Protein AF-X1KRD0-F1 (afdb_monomer_lite)

Radius of gyration: 22.71 Å; chains: 1; bounding box: 57×33×62 Å

Structure (mmCIF, N/CA/C/O backbone):
data_AF-X1KRD0-F1
#
_entry.id   AF-X1KRD0-F1
#
loop_
_atom_site.group_PDB
_atom_site.id
_atom_site.type_symbol
_atom_site.label_atom_id
_atom_site.label_alt_id
_atom_site.label_comp_id
_atom_site.label_asym_id
_atom_site.label_entity_id
_atom_site.label_seq_id
_atom_site.pdbx_PDB_ins_code
_atom_site.Cartn_x
_atom_site.Cartn_y
_atom_site.Cartn_z
_atom_site.occupancy
_atom_site.B_iso_or_equiv
_atom_site.auth_seq_id
_atom_site.auth_comp_id
_atom_site.auth_asym_id
_atom_site.auth_atom_id
_atom_site.pdbx_PDB_model_num
ATOM 1 N N . MET A 1 1 ? -10.939 -9.768 33.522 1.00 44.00 1 MET A N 1
ATOM 2 C CA . MET A 1 1 ? -10.567 -10.366 32.217 1.00 44.00 1 MET A CA 1
ATOM 3 C C . MET A 1 1 ? -9.939 -9.322 31.281 1.00 44.00 1 MET A C 1
ATOM 5 O O . MET A 1 1 ? -10.395 -9.139 30.162 1.00 44.00 1 MET A O 1
ATOM 9 N N . ALA A 1 2 ? -8.852 -8.661 31.697 1.00 50.22 2 ALA A N 1
ATOM 10 C CA . ALA A 1 2 ? -8.265 -7.552 30.931 1.00 50.22 2 ALA A CA 1
ATOM 11 C C . ALA A 1 2 ? -7.597 -7.976 29.599 1.00 50.22 2 ALA A C 1
ATOM 13 O O . ALA A 1 2 ? -7.390 -7.156 28.720 1.00 50.22 2 ALA A O 1
ATOM 14 N N . GLY A 1 3 ? -7.275 -9.260 29.395 1.00 52.84 3 GLY A N 1
ATOM 15 C CA . GLY A 1 3 ? -6.450 -9.693 28.256 1.00 52.84 3 GLY A CA 1
ATOM 16 C C . GLY A 1 3 ? -7.148 -9.809 26.893 1.00 52.84 3 GLY A C 1
ATOM 17 O O . GLY A 1 3 ? -6.486 -9.656 25.871 1.00 52.84 3 GLY A O 1
ATOM 18 N N . LYS A 1 4 ? -8.461 -10.083 26.841 1.00 51.97 4 LYS A N 1
ATOM 19 C CA . LYS A 1 4 ? -9.151 -10.396 25.570 1.00 51.97 4 LYS A CA 1
ATOM 20 C C . LYS A 1 4 ? -9.641 -9.147 24.828 1.00 51.97 4 LYS A C 1
ATOM 22 O O . LYS A 1 4 ? -9.452 -9.059 23.621 1.00 51.97 4 LYS A O 1
ATOM 27 N N . GLY A 1 5 ? -10.180 -8.156 25.545 1.00 54.75 5 GLY A N 1
ATOM 28 C CA . GLY A 1 5 ? -10.601 -6.879 24.950 1.00 54.75 5 GLY A CA 1
ATOM 29 C C . GLY A 1 5 ? -9.428 -6.086 24.363 1.00 54.75 5 GLY A C 1
ATOM 30 O O . GLY A 1 5 ? -9.504 -5.609 23.234 1.00 54.75 5 GLY A O 1
ATOM 31 N N . HIS A 1 6 ? -8.291 -6.038 25.068 1.00 57.78 6 HIS A N 1
ATOM 32 C CA . HIS A 1 6 ? -7.079 -5.387 24.558 1.00 57.78 6 HIS A CA 1
ATOM 33 C C . HIS A 1 6 ? -6.477 -6.088 23.331 1.00 57.78 6 HIS A C 1
ATOM 35 O O . HIS A 1 6 ? -5.893 -5.413 22.487 1.00 57.78 6 HIS A O 1
ATOM 41 N N . ALA A 1 7 ? -6.606 -7.413 23.215 1.00 59.41 7 ALA A N 1
ATOM 42 C CA . ALA A 1 7 ? -6.143 -8.145 22.036 1.00 59.41 7 ALA A CA 1
ATOM 43 C C . ALA A 1 7 ? -6.996 -7.811 20.801 1.00 59.41 7 ALA A C 1
ATOM 45 O O . ALA A 1 7 ? -6.449 -7.448 19.764 1.00 59.41 7 ALA A O 1
ATOM 46 N N . LEU A 1 8 ? -8.325 -7.819 20.943 1.00 65.12 8 LEU A N 1
ATOM 47 C CA . LEU A 1 8 ? -9.251 -7.483 19.855 1.00 65.12 8 LEU A CA 1
ATOM 48 C C . LEU A 1 8 ? -9.091 -6.031 19.382 1.00 65.12 8 LEU A C 1
ATOM 50 O O . LEU A 1 8 ? -9.053 -5.772 18.183 1.00 65.12 8 LEU A O 1
ATOM 54 N N . ALA A 1 9 ? -8.922 -5.087 20.310 1.00 64.50 9 ALA A N 1
ATOM 55 C CA . ALA A 1 9 ? -8.710 -3.683 19.965 1.00 64.50 9 ALA A CA 1
ATOM 56 C C . ALA A 1 9 ? -7.368 -3.435 19.245 1.00 64.50 9 ALA A C 1
ATOM 58 O O . ALA A 1 9 ? -7.272 -2.555 18.391 1.00 64.50 9 ALA A O 1
ATOM 59 N N . ARG A 1 10 ? -6.324 -4.215 19.557 1.00 65.19 10 ARG A N 1
ATOM 60 C CA . ARG A 1 10 ? -5.032 -4.143 18.853 1.00 65.19 10 ARG A CA 1
ATOM 61 C C . ARG A 1 10 ? -5.112 -4.700 17.435 1.00 65.19 10 ARG A C 1
ATOM 63 O O . ARG A 1 10 ? -4.537 -4.098 16.532 1.00 65.19 10 ARG A O 1
ATOM 70 N N . ASP A 1 11 ? -5.818 -5.806 17.235 1.00 71.56 11 ASP A N 1
ATOM 71 C CA . ASP A 1 11 ? -5.999 -6.383 15.900 1.00 71.56 11 ASP A CA 1
ATOM 72 C C . ASP A 1 11 ? -6.825 -5.455 15.004 1.00 71.56 11 ASP A C 1
ATOM 74 O O . ASP A 1 11 ? -6.457 -5.202 13.854 1.00 71.56 11 ASP A O 1
ATOM 78 N N . GLU A 1 12 ? -7.885 -4.865 15.559 1.00 74.19 12 GLU A N 1
ATOM 79 C CA . GLU A 1 12 ? -8.711 -3.879 14.863 1.00 74.19 12 GLU A CA 1
ATOM 80 C C . GLU A 1 12 ? -7.902 -2.637 14.472 1.00 74.19 12 GLU A C 1
ATOM 82 O O . GLU A 1 12 ? -7.985 -2.147 13.346 1.00 74.19 12 GLU A O 1
ATOM 87 N N . LEU A 1 13 ? -7.032 -2.171 15.366 1.00 72.69 13 LEU A N 1
ATOM 88 C CA . LEU A 1 13 ? -6.123 -1.074 15.074 1.00 72.69 13 LEU A CA 1
ATOM 89 C C . LEU A 1 13 ? -5.170 -1.391 13.916 1.00 72.69 13 LEU A C 1
ATOM 91 O O . LEU A 1 13 ? -4.999 -0.584 12.999 1.00 72.69 13 LEU A O 1
ATOM 95 N N . ILE A 1 14 ? -4.515 -2.551 13.966 1.00 78.25 14 ILE A N 1
ATOM 96 C CA . ILE A 1 14 ? -3.577 -2.966 12.918 1.00 78.25 14 ILE A CA 1
ATOM 97 C C . ILE A 1 14 ? -4.305 -3.046 11.573 1.00 78.25 14 ILE A C 1
ATOM 99 O O . ILE A 1 14 ? -3.731 -2.653 10.554 1.00 78.25 14 ILE A O 1
ATOM 103 N N . ARG A 1 15 ? -5.569 -3.485 11.579 1.00 80.50 15 ARG A N 1
ATOM 104 C CA . ARG A 1 15 ? -6.440 -3.517 10.402 1.00 80.50 15 ARG A CA 1
ATOM 105 C C . ARG A 1 15 ? -6.732 -2.121 9.853 1.00 80.50 15 ARG A C 1
ATOM 107 O O . ARG A 1 15 ? -6.589 -1.917 8.656 1.00 80.50 15 ARG A O 1
ATOM 114 N N . VAL A 1 16 ? -7.088 -1.154 10.700 1.00 82.44 16 VAL A N 1
ATOM 115 C CA . VAL A 1 16 ? -7.382 0.229 10.267 1.00 82.44 16 VAL A CA 1
ATOM 116 C C . VAL A 1 16 ? -6.133 0.945 9.737 1.00 82.44 16 VAL A C 1
ATOM 118 O O . VAL A 1 16 ? -6.212 1.724 8.783 1.00 82.44 16 VAL A O 1
ATOM 121 N N . LEU A 1 17 ? -4.970 0.682 10.339 1.00 84.12 17 LEU A N 1
ATOM 122 C CA . LEU A 1 17 ? -3.706 1.316 9.957 1.00 84.12 17 LEU A CA 1
ATOM 123 C C . LEU A 1 17 ? -3.028 0.669 8.749 1.00 84.12 17 LEU A C 1
ATOM 125 O O . LEU A 1 17 ? -2.195 1.319 8.123 1.00 84.12 17 LEU A O 1
ATOM 129 N N . THR A 1 18 ? -3.338 -0.581 8.413 1.00 88.69 18 THR A N 1
ATOM 130 C CA . THR A 1 18 ? -2.711 -1.277 7.283 1.00 88.69 18 THR A CA 1
ATOM 131 C C . THR A 1 18 ? -3.669 -1.296 6.103 1.00 88.69 18 THR A C 1
ATOM 133 O O . THR A 1 18 ? -4.635 -2.048 6.105 1.00 88.69 18 THR A O 1
ATOM 136 N N . VAL A 1 19 ? -3.379 -0.508 5.069 1.00 92.25 19 VAL A N 1
ATOM 137 C CA . VAL A 1 19 ? -4.179 -0.514 3.834 1.00 92.25 19 VAL A CA 1
ATOM 138 C C . VAL A 1 19 ? -3.889 -1.765 3.015 1.00 92.25 19 VAL A C 1
ATOM 140 O O . VAL A 1 19 ? -4.793 -2.389 2.470 1.00 92.25 19 VAL A O 1
ATOM 143 N N . TYR A 1 20 ? -2.612 -2.133 2.925 1.00 95.12 20 TYR A N 1
ATOM 144 C CA . TYR A 1 20 ? -2.166 -3.240 2.092 1.00 95.12 20 TYR A CA 1
ATOM 145 C C . TYR A 1 20 ? -0.897 -3.868 2.660 1.00 95.12 20 TYR A C 1
ATOM 147 O O . TYR A 1 20 ? -0.047 -3.186 3.235 1.00 95.12 20 TYR A O 1
ATOM 155 N N . THR A 1 21 ? -0.769 -5.179 2.493 1.00 95.38 21 THR A N 1
ATOM 156 C CA . THR A 1 21 ? 0.462 -5.931 2.745 1.00 95.38 21 THR A CA 1
ATOM 157 C C . THR A 1 21 ? 0.746 -6.757 1.505 1.00 95.38 21 THR A C 1
ATOM 159 O O . THR A 1 21 ? -0.128 -7.498 1.062 1.00 95.38 21 THR A O 1
ATOM 162 N N . GLY A 1 22 ? 1.957 -6.650 0.971 1.00 96.25 22 GLY A N 1
ATOM 163 C CA . GLY A 1 22 ? 2.332 -7.349 -0.250 1.00 96.25 22 GLY A CA 1
ATOM 164 C C . GLY A 1 22 ? 3.831 -7.549 -0.377 1.00 96.25 22 GLY A C 1
ATOM 165 O O . GLY A 1 22 ? 4.600 -7.356 0.574 1.00 96.25 22 GLY A O 1
ATOM 166 N N . TYR A 1 23 ? 4.234 -7.968 -1.569 1.00 97.62 23 TYR A N 1
ATOM 167 C CA . TYR A 1 23 ? 5.626 -8.160 -1.938 1.00 97.62 23 TYR A CA 1
ATOM 168 C C . TYR A 1 23 ? 5.860 -7.646 -3.350 1.00 97.62 23 TYR A C 1
ATOM 170 O O . TYR A 1 23 ? 4.985 -7.730 -4.206 1.00 97.62 23 TYR A O 1
ATOM 178 N N . THR A 1 24 ? 7.046 -7.111 -3.608 1.00 98.19 24 THR A N 1
ATOM 179 C CA . THR A 1 24 ? 7.383 -6.645 -4.950 1.00 98.19 24 THR A CA 1
ATOM 180 C C . THR A 1 24 ? 7.498 -7.806 -5.923 1.00 98.19 24 THR A C 1
ATOM 182 O O . THR A 1 24 ? 8.126 -8.827 -5.633 1.00 98.19 24 THR A O 1
ATOM 185 N N . THR A 1 25 ? 6.933 -7.647 -7.114 1.00 98.38 25 THR A N 1
ATOM 186 C CA . THR A 1 25 ? 6.976 -8.670 -8.174 1.00 98.38 25 THR A CA 1
ATOM 187 C C . THR A 1 25 ? 7.971 -8.331 -9.278 1.00 98.38 25 THR A C 1
ATOM 189 O O . THR A 1 25 ? 8.238 -9.159 -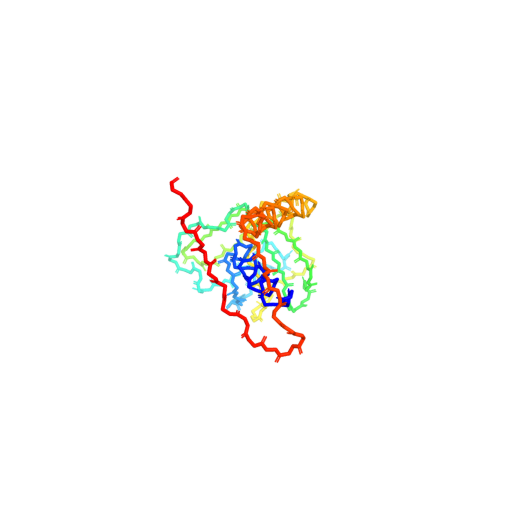10.145 1.00 98.38 25 THR A O 1
ATOM 192 N N . ALA A 1 26 ? 8.550 -7.133 -9.236 1.00 98.31 26 ALA A N 1
ATOM 193 C CA . ALA A 1 26 ? 9.630 -6.696 -10.106 1.00 98.31 26 ALA A CA 1
ATOM 194 C C . ALA A 1 26 ? 10.581 -5.763 -9.345 1.00 98.31 26 ALA A C 1
ATOM 196 O O . ALA A 1 26 ? 10.262 -5.270 -8.262 1.00 98.31 26 ALA A O 1
ATOM 197 N N . ASN A 1 27 ? 11.762 -5.534 -9.917 1.00 98.25 27 ASN A N 1
ATOM 198 C CA . ASN A 1 27 ? 12.704 -4.562 -9.376 1.00 98.25 27 ASN A CA 1
ATOM 199 C C . ASN A 1 27 ? 12.188 -3.140 -9.622 1.00 98.25 27 ASN A C 1
ATOM 201 O O . ASN A 1 27 ? 11.846 -2.799 -10.754 1.00 98.25 27 ASN A O 1
ATOM 205 N N . GLY A 1 28 ? 12.200 -2.319 -8.574 1.00 97.75 28 GLY A N 1
ATOM 206 C CA . GLY A 1 28 ? 12.068 -0.870 -8.680 1.00 97.75 28 GLY A CA 1
ATOM 207 C C . GLY A 1 28 ? 13.273 -0.214 -9.353 1.00 97.75 28 GLY A C 1
ATOM 208 O O . GLY A 1 28 ? 14.261 -0.870 -9.703 1.00 97.75 28 GLY A O 1
ATOM 209 N N . ALA A 1 29 ? 13.215 1.105 -9.497 1.00 98.12 29 ALA A N 1
ATOM 210 C CA . ALA A 1 29 ? 14.325 1.913 -9.972 1.00 98.12 29 ALA A CA 1
ATOM 211 C C . ALA A 1 29 ? 15.554 1.741 -9.063 1.00 98.12 29 ALA A C 1
ATOM 213 O O . ALA A 1 29 ? 15.440 1.599 -7.842 1.00 98.12 29 ALA A O 1
ATOM 214 N N . ALA A 1 30 ? 16.747 1.733 -9.665 1.00 97.50 30 ALA A N 1
ATOM 215 C CA . ALA A 1 30 ? 18.002 1.460 -8.958 1.00 97.50 30 ALA A CA 1
ATOM 216 C C . ALA A 1 30 ? 18.328 2.493 -7.862 1.00 97.50 30 ALA A C 1
ATOM 218 O O . ALA A 1 30 ? 19.073 2.194 -6.933 1.00 97.50 30 ALA A O 1
ATOM 219 N N . ASP A 1 31 ? 17.754 3.690 -7.963 1.00 97.38 31 ASP A N 1
ATOM 220 C CA . ASP A 1 31 ? 17.877 4.779 -6.995 1.00 97.38 31 ASP A CA 1
ATOM 221 C C . ASP A 1 31 ? 16.884 4.679 -5.821 1.00 97.38 31 ASP A C 1
ATOM 223 O O . ASP A 1 31 ? 16.901 5.537 -4.944 1.00 97.38 31 ASP A O 1
ATOM 227 N N . GLY A 1 32 ? 16.021 3.656 -5.790 1.00 97.69 32 GLY A N 1
ATOM 228 C CA . GLY A 1 32 ? 15.023 3.467 -4.733 1.00 97.69 32 GLY A CA 1
ATOM 229 C C . GLY A 1 32 ? 13.800 4.382 -4.849 1.00 97.69 32 GLY A C 1
ATOM 230 O O . GLY A 1 32 ? 13.030 4.484 -3.893 1.00 97.69 32 GLY A O 1
ATOM 231 N N . SER A 1 33 ? 13.615 5.058 -5.988 1.00 98.31 33 SER A N 1
ATOM 232 C CA . SER A 1 33 ? 12.484 5.967 -6.224 1.00 98.31 33 SER A CA 1
ATOM 233 C C . SER A 1 33 ? 11.188 5.261 -6.622 1.00 98.31 33 SER A C 1
ATOM 235 O O . SER A 1 33 ? 10.141 5.907 -6.673 1.00 98.31 33 SER A O 1
ATOM 237 N N . THR A 1 34 ? 11.217 3.951 -6.892 1.00 98.31 34 THR A N 1
ATOM 238 C CA . THR A 1 34 ? 10.012 3.206 -7.276 1.00 98.31 34 THR A CA 1
ATOM 239 C C . THR A 1 34 ? 9.925 1.822 -6.637 1.00 98.31 34 THR A C 1
ATOM 241 O O . THR A 1 34 ? 10.928 1.217 -6.247 1.00 98.31 34 THR A O 1
ATOM 244 N N . LEU A 1 35 ? 8.693 1.329 -6.522 1.00 97.81 35 LEU A N 1
ATOM 245 C CA . LEU A 1 35 ? 8.329 -0.003 -6.047 1.00 97.81 35 LEU A CA 1
ATOM 246 C C . LEU A 1 35 ? 7.288 -0.589 -7.005 1.00 97.81 35 LEU A C 1
ATOM 248 O O . LEU A 1 35 ? 6.343 0.107 -7.363 1.00 97.81 35 LEU A O 1
ATOM 252 N N . LEU A 1 36 ? 7.449 -1.851 -7.416 1.00 98.38 36 LEU A N 1
ATOM 253 C CA . LEU A 1 36 ? 6.523 -2.514 -8.341 1.00 98.38 36 LEU A CA 1
ATOM 254 C C . LEU A 1 36 ? 5.899 -3.763 -7.711 1.00 98.38 36 LEU A C 1
ATOM 256 O O . LEU A 1 36 ? 6.613 -4.692 -7.323 1.00 98.38 36 LEU A O 1
ATOM 260 N N . ASP A 1 37 ? 4.569 -3.809 -7.685 1.00 98.25 37 ASP A N 1
ATOM 261 C CA . ASP A 1 37 ? 3.780 -4.974 -7.277 1.00 98.25 37 ASP A CA 1
ATOM 262 C C . ASP A 1 37 ? 2.609 -5.191 -8.249 1.00 98.25 37 ASP A C 1
ATOM 264 O O . ASP A 1 37 ? 1.664 -4.406 -8.315 1.00 98.25 37 ASP A O 1
ATOM 268 N N . SER A 1 38 ? 2.658 -6.291 -9.001 1.00 97.50 38 SER A N 1
ATOM 269 C CA . SER A 1 38 ? 1.612 -6.673 -9.957 1.00 97.50 38 SER A CA 1
ATOM 270 C C . SER A 1 38 ? 0.258 -6.974 -9.305 1.00 97.50 38 SER A C 1
ATOM 272 O O . SER A 1 38 ? -0.765 -6.874 -9.980 1.00 97.50 38 SER A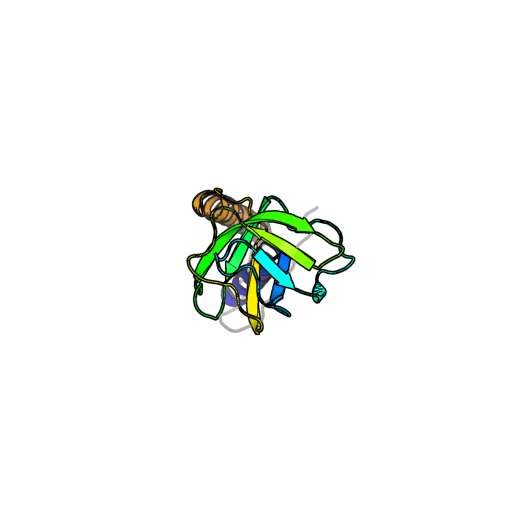 O 1
ATOM 274 N N . GLY A 1 39 ? 0.221 -7.280 -8.003 1.00 96.69 39 GLY A N 1
ATOM 275 C CA . GLY A 1 39 ? -1.017 -7.424 -7.232 1.00 96.69 39 GLY A CA 1
ATOM 276 C C . GLY A 1 39 ? -1.805 -6.118 -7.097 1.00 96.69 39 GLY A C 1
ATOM 277 O O . GLY A 1 39 ? -2.987 -6.147 -6.760 1.00 96.69 39 GLY A O 1
ATOM 278 N N . LEU A 1 40 ? -1.177 -4.980 -7.404 1.00 96.81 40 LEU A N 1
ATOM 279 C CA . LEU A 1 40 ? -1.808 -3.663 -7.433 1.00 96.81 40 LEU A CA 1
ATOM 280 C C . LEU A 1 40 ? -2.335 -3.285 -8.827 1.00 96.81 40 LEU A C 1
ATOM 282 O O . LEU A 1 40 ? -2.917 -2.218 -8.992 1.00 96.81 40 LEU A O 1
ATOM 286 N N . ILE A 1 41 ? -2.164 -4.118 -9.855 1.00 97.56 41 ILE A N 1
ATOM 287 C CA . ILE A 1 41 ? -2.685 -3.797 -11.190 1.00 97.56 41 ILE A CA 1
ATOM 288 C C . ILE A 1 41 ? -4.220 -3.843 -11.180 1.00 97.56 41 ILE A C 1
ATOM 290 O O . ILE A 1 41 ? -4.830 -4.808 -10.721 1.00 97.56 41 ILE A O 1
ATOM 294 N N . GLY A 1 42 ? -4.851 -2.800 -11.720 1.00 96.62 42 GLY A N 1
ATOM 295 C CA . GLY A 1 42 ? -6.307 -2.697 -11.854 1.00 96.62 42 GLY A CA 1
ATOM 296 C C . GLY A 1 42 ? -7.051 -2.292 -10.578 1.00 96.62 42 GLY A C 1
ATOM 297 O O . GLY A 1 42 ? -8.282 -2.286 -10.582 1.00 96.62 42 GLY A O 1
ATOM 298 N N . VAL A 1 43 ? -6.343 -1.942 -9.499 1.00 95.44 43 VAL A N 1
ATOM 299 C CA . VAL A 1 43 ? -6.964 -1.445 -8.260 1.00 95.44 43 VAL A CA 1
ATOM 300 C C . VAL A 1 43 ? -7.138 0.079 -8.289 1.00 95.44 43 VAL A C 1
ATOM 302 O O . VAL A 1 43 ? -6.432 0.788 -9.005 1.00 95.44 43 VAL A O 1
ATOM 305 N N . ASN A 1 44 ? -8.082 0.598 -7.497 1.00 95.50 44 ASN A N 1
ATOM 306 C CA . ASN A 1 44 ? -8.256 2.044 -7.312 1.00 95.50 44 ASN A CA 1
ATOM 307 C C . ASN A 1 44 ? -7.058 2.661 -6.574 1.00 95.50 44 ASN A C 1
ATOM 309 O O . ASN A 1 44 ? -6.385 1.980 -5.804 1.00 95.50 44 ASN A O 1
ATOM 313 N N . ASP A 1 45 ? -6.836 3.967 -6.734 1.00 94.94 45 ASP A N 1
ATOM 314 C CA . ASP A 1 45 ? -5.778 4.656 -5.995 1.00 94.94 45 ASP A CA 1
ATOM 315 C C . ASP A 1 45 ? -6.156 4.880 -4.522 1.00 94.94 45 ASP A C 1
ATOM 317 O O . ASP A 1 45 ? -6.889 5.804 -4.166 1.00 94.94 45 ASP A O 1
ATOM 321 N N . PHE A 1 46 ? -5.632 4.010 -3.662 1.00 93.44 46 PHE A N 1
ATOM 322 C CA . PHE A 1 46 ? -5.651 4.136 -2.202 1.00 93.44 46 PHE A CA 1
ATOM 323 C C . PHE A 1 46 ? -4.250 4.392 -1.617 1.00 93.44 46 PHE A C 1
ATOM 325 O O . PHE A 1 46 ? -4.070 4.349 -0.397 1.00 93.44 46 PHE A O 1
ATOM 332 N N . ILE A 1 47 ? -3.254 4.623 -2.476 1.00 95.19 47 ILE A N 1
ATOM 333 C CA . ILE A 1 47 ? -1.820 4.543 -2.163 1.00 95.19 47 ILE A CA 1
ATOM 334 C C . ILE A 1 47 ? -1.196 5.934 -2.160 1.00 95.19 47 ILE A C 1
ATOM 336 O O . ILE A 1 47 ? -0.365 6.228 -1.303 1.00 95.19 47 ILE A O 1
ATOM 340 N N . THR A 1 48 ? -1.606 6.809 -3.074 1.00 95.12 48 THR A N 1
ATOM 341 C CA . THR A 1 48 ? -1.072 8.169 -3.145 1.00 95.12 48 THR A CA 1
ATOM 342 C C . THR A 1 48 ? -1.256 8.904 -1.810 1.00 95.12 48 THR A C 1
ATOM 344 O O . THR A 1 48 ? -2.295 8.806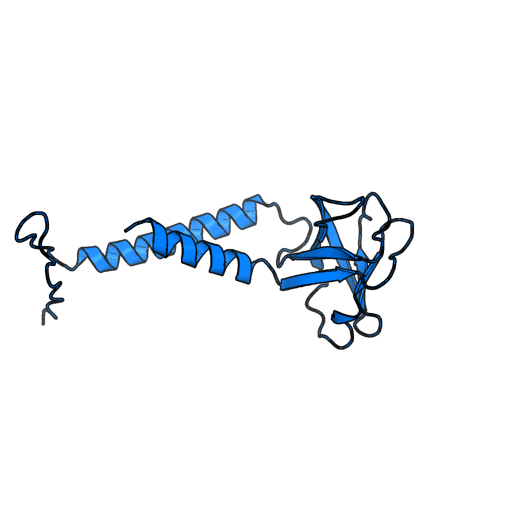 -1.140 1.00 95.12 48 THR A O 1
ATOM 347 N N . ASN A 1 49 ? -0.215 9.634 -1.401 1.00 92.31 49 ASN A N 1
ATOM 348 C CA . ASN A 1 49 ? -0.089 10.288 -0.099 1.00 92.31 49 ASN A CA 1
ATOM 349 C C . ASN A 1 49 ? -0.198 9.310 1.081 1.00 92.31 49 ASN A C 1
ATOM 351 O O . ASN A 1 49 ? -0.744 9.669 2.123 1.00 92.31 49 ASN A O 1
ATOM 355 N N . LYS A 1 50 ? 0.243 8.058 0.937 1.00 92.75 50 LYS A N 1
ATOM 356 C CA . LYS A 1 50 ? 0.378 7.105 2.051 1.00 92.75 50 LYS A CA 1
ATOM 357 C C . LYS A 1 50 ? 1.837 6.800 2.333 1.00 92.75 50 LYS A C 1
ATOM 359 O O . LYS A 1 50 ? 2.726 7.070 1.530 1.00 92.75 50 LYS A O 1
ATOM 364 N N . THR A 1 51 ? 2.073 6.229 3.507 1.00 93.12 51 THR A N 1
ATOM 365 C CA . THR A 1 51 ? 3.408 5.815 3.932 1.00 93.12 51 THR A CA 1
ATOM 366 C C . THR A 1 51 ? 3.649 4.359 3.549 1.00 93.12 51 THR A C 1
ATOM 368 O O . THR A 1 51 ? 2.861 3.481 3.896 1.00 93.12 51 THR A O 1
ATOM 371 N N . ILE A 1 52 ? 4.759 4.089 2.873 1.00 94.81 52 ILE A N 1
ATOM 372 C CA . ILE A 1 52 ? 5.234 2.744 2.550 1.00 94.81 52 ILE A CA 1
ATOM 373 C C . ILE A 1 52 ? 6.265 2.334 3.593 1.00 94.81 52 ILE A C 1
ATOM 375 O O . ILE A 1 52 ? 7.227 3.065 3.802 1.00 94.81 52 ILE A O 1
ATOM 379 N N . LEU A 1 53 ? 6.084 1.174 4.224 1.00 94.56 53 LEU A N 1
ATOM 380 C CA . LEU A 1 53 ? 7.050 0.555 5.135 1.00 94.56 53 LEU A CA 1
ATOM 381 C C . LEU A 1 53 ? 7.662 -0.683 4.487 1.00 94.56 53 LEU A C 1
ATOM 383 O O . LEU A 1 53 ? 6.943 -1.614 4.119 1.00 94.56 53 LEU A O 1
ATOM 387 N N . ILE A 1 54 ? 8.989 -0.730 4.426 1.00 96.75 54 ILE A N 1
ATOM 388 C CA . ILE A 1 54 ? 9.730 -1.880 3.907 1.00 96.75 54 ILE A CA 1
ATOM 389 C C . ILE A 1 54 ? 10.035 -2.870 5.038 1.00 96.75 54 ILE A C 1
ATOM 391 O O . ILE A 1 54 ? 10.646 -2.531 6.054 1.00 96.75 54 ILE A O 1
ATOM 395 N N . MET A 1 55 ? 9.619 -4.122 4.856 1.00 95.25 55 MET A N 1
ATOM 396 C CA . MET A 1 55 ? 9.674 -5.183 5.869 1.00 95.25 55 MET A CA 1
ATOM 397 C C . MET A 1 55 ? 10.829 -6.173 5.651 1.00 95.25 55 MET A C 1
ATOM 399 O O . MET A 1 55 ? 11.199 -6.890 6.581 1.00 95.25 55 MET A O 1
ATOM 403 N N . SER A 1 56 ? 11.431 -6.213 4.459 1.00 96.25 56 SER A N 1
ATOM 404 C CA . SER A 1 56 ? 12.593 -7.060 4.149 1.00 96.25 56 SER A CA 1
ATOM 405 C C . SER A 1 56 ? 13.543 -6.395 3.141 1.00 96.25 56 SER A C 1
ATOM 407 O O . SER A 1 56 ? 13.281 -5.299 2.664 1.00 96.25 56 SER A O 1
ATOM 409 N N . GLY A 1 57 ? 14.682 -7.029 2.843 1.00 95.81 57 GLY A N 1
ATOM 410 C CA . GLY A 1 57 ? 15.657 -6.497 1.884 1.00 95.81 57 GLY A CA 1
ATOM 411 C C . GLY A 1 57 ? 16.578 -5.411 2.454 1.00 95.81 57 GLY A C 1
ATOM 412 O O . GLY A 1 57 ? 16.767 -5.314 3.670 1.00 95.81 57 GLY A O 1
ATOM 413 N N . ALA A 1 58 ? 17.196 -4.638 1.556 1.00 95.69 58 ALA A N 1
ATOM 414 C CA . ALA A 1 58 ? 18.230 -3.653 1.887 1.00 95.69 58 ALA A CA 1
ATOM 415 C C . ALA A 1 58 ? 17.671 -2.393 2.570 1.00 95.69 58 ALA A C 1
ATOM 417 O O . ALA A 1 58 ? 18.255 -1.925 3.541 1.00 95.69 58 ALA A O 1
ATOM 418 N N . ALA A 1 59 ? 16.502 -1.917 2.135 1.00 95.25 59 ALA A N 1
ATOM 419 C CA . ALA A 1 59 ? 15.816 -0.754 2.707 1.00 95.25 59 ALA A CA 1
ATOM 420 C C . ALA A 1 59 ? 14.922 -1.109 3.919 1.00 95.25 59 ALA A C 1
ATOM 422 O O . ALA A 1 59 ? 13.963 -0.408 4.233 1.00 95.25 59 ALA A O 1
ATOM 423 N N . ARG A 1 60 ? 15.167 -2.246 4.589 1.00 92.56 60 ARG A N 1
ATOM 424 C CA . ARG A 1 60 ? 14.314 -2.731 5.688 1.00 92.56 60 ARG A CA 1
ATOM 425 C C . ARG A 1 60 ? 14.216 -1.703 6.819 1.00 92.56 60 ARG A C 1
ATOM 427 O O . ARG A 1 60 ? 15.225 -1.151 7.243 1.00 92.56 60 ARG A O 1
ATOM 434 N N . HIS A 1 61 ? 13.009 -1.556 7.367 1.00 90.19 61 HIS A N 1
ATOM 435 C CA . HIS A 1 61 ? 12.628 -0.594 8.409 1.00 90.19 61 HIS A CA 1
ATOM 436 C C . HIS A 1 61 ? 12.549 0.864 7.953 1.00 90.19 61 HIS A C 1
ATOM 438 O O . HIS A 1 61 ? 12.219 1.724 8.768 1.00 90.19 61 HIS A O 1
ATOM 444 N N . GLU A 1 62 ? 12.792 1.160 6.678 1.00 92.75 62 GLU A N 1
ATOM 445 C CA . GLU A 1 62 ? 12.534 2.497 6.166 1.00 92.75 62 GLU A CA 1
ATOM 446 C C . GLU A 1 62 ? 11.058 2.723 5.876 1.00 92.75 62 GLU A C 1
ATOM 448 O O . GLU A 1 62 ? 10.333 1.827 5.428 1.00 92.75 62 GLU A O 1
ATOM 453 N N . THR A 1 63 ? 10.652 3.972 6.088 1.00 92.69 63 THR A N 1
ATOM 454 C CA . THR A 1 63 ? 9.356 4.491 5.683 1.00 92.69 63 THR A CA 1
ATOM 455 C C . THR A 1 63 ? 9.528 5.673 4.746 1.00 92.69 63 THR A C 1
ATOM 457 O O . THR A 1 63 ? 10.348 6.556 5.006 1.00 92.69 63 THR A O 1
ATOM 460 N N . LYS A 1 64 ? 8.766 5.697 3.651 1.00 93.94 64 LYS A N 1
ATOM 461 C CA . LYS A 1 64 ? 8.760 6.806 2.683 1.00 93.94 64 LYS A CA 1
ATOM 462 C C . LYS A 1 64 ? 7.353 7.072 2.170 1.00 93.94 64 LYS A C 1
ATOM 464 O O . LYS A 1 64 ? 6.462 6.238 2.316 1.00 93.94 64 LYS A O 1
ATOM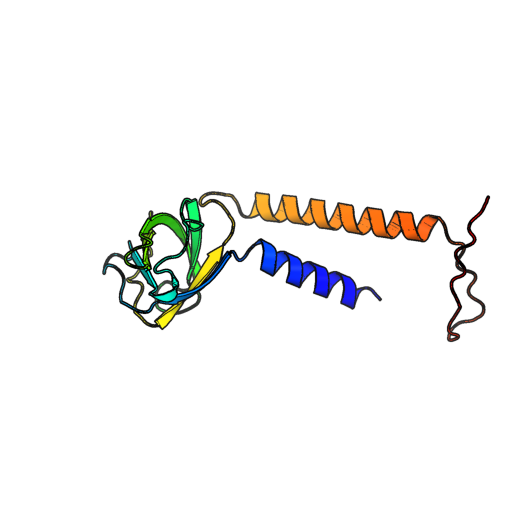 469 N N . GLU A 1 65 ? 7.160 8.246 1.590 1.00 94.44 65 GLU A N 1
ATOM 470 C CA . GLU A 1 65 ? 5.901 8.639 0.966 1.00 94.44 65 GLU A CA 1
ATOM 471 C C . GLU A 1 65 ? 5.728 7.990 -0.402 1.00 94.44 65 GLU A C 1
ATOM 473 O O . GLU A 1 65 ? 6.652 8.013 -1.213 1.00 94.44 65 GLU A O 1
ATOM 478 N N . ALA A 1 66 ? 4.528 7.487 -0.676 1.00 95.88 66 ALA A N 1
ATOM 479 C CA . ALA A 1 66 ? 4.064 7.218 -2.028 1.00 95.88 66 ALA A CA 1
ATOM 480 C C . ALA A 1 66 ? 3.473 8.499 -2.632 1.00 95.88 66 ALA A C 1
ATOM 482 O O . ALA A 1 66 ? 2.422 8.968 -2.191 1.00 95.88 66 ALA A O 1
ATOM 483 N N . THR A 1 67 ? 4.135 9.060 -3.641 1.00 96.00 67 THR A N 1
ATOM 484 C CA . THR A 1 67 ? 3.722 10.320 -4.280 1.00 96.00 67 THR A CA 1
ATOM 485 C C . THR A 1 67 ? 2.841 10.112 -5.503 1.00 96.00 67 THR A C 1
ATOM 487 O O . THR A 1 67 ? 2.007 10.962 -5.803 1.00 96.00 67 THR A O 1
ATOM 490 N N . VAL A 1 68 ? 3.017 8.998 -6.214 1.00 97.00 68 VAL A N 1
ATOM 491 C CA . VAL A 1 68 ? 2.217 8.642 -7.392 1.00 97.00 68 VAL A CA 1
ATOM 492 C C . VAL A 1 68 ? 1.991 7.139 -7.397 1.00 97.00 68 VAL A C 1
ATOM 494 O O . VAL A 1 68 ? 2.914 6.370 -7.129 1.00 97.00 68 VAL A O 1
ATOM 497 N N . PHE A 1 69 ? 0.781 6.722 -7.751 1.00 97.94 69 PHE A N 1
ATOM 498 C CA . PHE A 1 69 ? 0.458 5.332 -8.031 1.00 97.94 69 PHE A CA 1
ATOM 499 C C . PHE A 1 69 ? -0.039 5.163 -9.469 1.00 97.94 69 PHE A C 1
ATOM 501 O O . PHE A 1 69 ? -0.937 5.874 -9.920 1.00 97.94 69 PHE A O 1
ATOM 508 N N . ASN A 1 70 ? 0.543 4.204 -10.189 1.00 97.69 70 ASN A N 1
ATOM 509 C CA . ASN A 1 70 ? 0.119 3.815 -11.525 1.00 97.69 70 ASN A CA 1
ATOM 510 C C . ASN A 1 70 ? -0.634 2.470 -11.477 1.00 97.69 70 ASN A C 1
ATOM 512 O O . ASN A 1 70 ? 0.004 1.414 -11.435 1.00 97.69 70 ASN A O 1
ATOM 516 N N . PRO A 1 71 ? -1.978 2.470 -11.558 1.00 96.88 71 PRO A N 1
ATOM 517 C CA . PRO A 1 71 ? -2.771 1.243 -11.488 1.00 96.88 71 PRO A CA 1
ATOM 518 C C . PRO A 1 71 ? -2.644 0.353 -12.733 1.00 96.88 71 PRO A C 1
ATOM 520 O O . PRO A 1 71 ? -3.096 -0.788 -12.710 1.00 96.88 71 PRO A O 1
ATOM 523 N N . ILE A 1 72 ? -2.049 0.839 -13.829 1.00 97.44 72 ILE A N 1
ATOM 524 C CA . ILE A 1 72 ? -1.838 0.042 -15.048 1.00 97.44 72 ILE A CA 1
ATOM 525 C C . ILE A 1 72 ? -0.615 -0.865 -14.884 1.00 97.44 72 ILE A C 1
ATOM 527 O O . ILE A 1 72 ? -0.627 -2.006 -15.341 1.00 97.44 72 ILE A O 1
ATOM 531 N N . THR A 1 73 ? 0.438 -0.365 -14.237 1.00 96.88 73 THR A N 1
ATOM 532 C CA . THR A 1 73 ? 1.710 -1.086 -14.076 1.00 96.88 73 THR A CA 1
ATOM 533 C C . THR A 1 73 ? 1.917 -1.652 -12.673 1.00 96.88 73 THR A C 1
ATOM 535 O O . THR A 1 73 ? 2.794 -2.494 -12.493 1.00 96.88 73 THR A O 1
ATOM 538 N N . GLY A 1 74 ? 1.131 -1.216 -11.681 1.00 97.00 74 GLY A N 1
ATOM 539 C CA . GLY A 1 74 ? 1.357 -1.551 -10.272 1.00 97.00 74 GLY A CA 1
ATOM 540 C C . GLY A 1 74 ? 2.582 -0.841 -9.684 1.00 97.00 74 GLY A C 1
ATOM 541 O O . GLY A 1 74 ? 3.145 -1.291 -8.686 1.00 97.00 74 GLY A O 1
ATOM 542 N N . GLU A 1 75 ? 3.032 0.238 -10.329 1.00 98.25 75 GLU A N 1
ATOM 543 C CA . GLU A 1 75 ? 4.190 1.021 -9.909 1.00 98.25 75 GLU A CA 1
ATOM 544 C C . GLU A 1 75 ? 3.785 2.119 -8.926 1.00 98.25 75 GLU A C 1
ATOM 546 O O . GLU A 1 75 ? 2.830 2.866 -9.149 1.00 98.25 75 GLU A O 1
ATOM 551 N N . ILE A 1 76 ? 4.555 2.238 -7.851 1.00 98.25 76 ILE A N 1
ATOM 552 C CA . ILE A 1 76 ? 4.457 3.303 -6.860 1.00 98.25 76 ILE A CA 1
ATOM 553 C C . ILE A 1 76 ? 5.727 4.144 -6.956 1.00 98.25 76 ILE A C 1
ATOM 555 O O . ILE A 1 76 ? 6.830 3.622 -6.784 1.00 98.25 76 ILE A O 1
ATOM 559 N N . THR A 1 77 ? 5.578 5.442 -7.200 1.00 98.25 77 THR A N 1
ATOM 560 C CA . THR A 1 77 ? 6.664 6.425 -7.120 1.00 98.25 77 THR A CA 1
ATOM 561 C C . THR A 1 77 ? 6.808 6.927 -5.690 1.00 98.25 77 THR A C 1
ATOM 563 O O . THR A 1 77 ? 5.817 7.186 -5.004 1.00 98.25 77 THR A O 1
ATOM 566 N N . ILE A 1 78 ? 8.051 7.070 -5.245 1.00 97.06 78 ILE A N 1
ATOM 567 C CA . ILE A 1 78 ? 8.428 7.364 -3.867 1.00 97.06 78 ILE A CA 1
ATOM 568 C C . ILE A 1 78 ? 9.308 8.615 -3.820 1.00 97.06 78 ILE A C 1
ATOM 570 O O . ILE A 1 78 ? 10.270 8.737 -4.581 1.00 97.06 78 ILE A O 1
ATOM 574 N N . SER A 1 79 ? 9.009 9.540 -2.904 1.00 94.56 79 SER A N 1
ATOM 575 C CA . SER A 1 79 ? 9.854 10.714 -2.651 1.00 94.56 79 SER A CA 1
ATOM 576 C C . SER A 1 79 ? 9.789 11.153 -1.183 1.00 94.56 79 SER A C 1
ATOM 578 O O . SER A 1 79 ? 8.694 11.363 -0.676 1.00 94.56 79 SER A O 1
ATOM 580 N N . PRO A 1 80 ? 10.921 11.335 -0.480 1.00 94.75 80 PRO A N 1
ATOM 581 C CA . PRO A 1 80 ? 12.279 11.044 -0.933 1.00 94.75 80 PRO A CA 1
ATOM 582 C C . PRO A 1 80 ? 12.481 9.543 -1.178 1.00 94.75 80 PRO A C 1
ATOM 584 O O . PRO A 1 80 ? 11.779 8.724 -0.591 1.00 94.75 80 PRO A O 1
ATOM 587 N N . ALA A 1 81 ? 13.447 9.183 -2.025 1.00 96.62 81 ALA A N 1
ATOM 588 C CA . ALA A 1 81 ? 13.753 7.786 -2.324 1.00 96.62 81 ALA A CA 1
ATOM 589 C C . ALA A 1 81 ? 14.212 6.996 -1.077 1.00 96.62 81 ALA A C 1
ATOM 591 O O . ALA A 1 81 ? 14.666 7.561 -0.066 1.00 96.62 81 ALA A O 1
ATOM 592 N N . PHE A 1 82 ? 14.091 5.670 -1.158 1.00 96.75 82 PHE A N 1
ATOM 593 C CA . PHE A 1 82 ? 14.740 4.748 -0.224 1.00 96.75 82 PHE A CA 1
ATOM 594 C C . PHE A 1 82 ? 16.264 4.777 -0.389 1.00 96.75 82 PHE A C 1
ATOM 596 O O . PHE A 1 82 ? 16.779 5.212 -1.416 1.00 96.75 82 PHE A O 1
ATOM 603 N N . ASN A 1 83 ? 17.010 4.305 0.614 1.00 96.62 83 ASN A N 1
ATOM 604 C CA . ASN A 1 83 ? 18.478 4.287 0.537 1.00 96.62 83 ASN A CA 1
ATOM 605 C C . ASN A 1 83 ? 19.052 3.231 -0.433 1.00 96.62 83 ASN A C 1
ATOM 607 O O . ASN A 1 83 ? 20.265 3.187 -0.644 1.00 96.62 83 ASN A O 1
ATOM 611 N N . ALA A 1 84 ? 18.197 2.366 -0.978 1.00 97.38 84 ALA A N 1
ATOM 612 C CA . ALA A 1 84 ? 18.553 1.251 -1.834 1.00 97.38 84 ALA A CA 1
ATOM 613 C C . ALA A 1 84 ? 17.402 0.926 -2.793 1.00 97.38 84 ALA A C 1
ATOM 615 O O . ALA A 1 84 ? 16.234 1.203 -2.511 1.00 97.38 84 ALA A O 1
ATOM 616 N N . GLN A 1 85 ? 17.737 0.269 -3.905 1.00 98.25 85 GLN A N 1
ATOM 617 C CA . GLN A 1 85 ? 16.752 -0.301 -4.817 1.00 98.25 85 GLN A CA 1
ATOM 618 C C . GLN A 1 85 ? 15.817 -1.269 -4.082 1.00 98.25 85 GLN A C 1
ATOM 620 O O . GLN A 1 85 ? 16.265 -2.173 -3.368 1.00 98.25 85 GLN A O 1
ATOM 625 N N . ILE A 1 86 ? 14.516 -1.143 -4.337 1.00 98.44 86 ILE A N 1
ATOM 626 C CA . ILE A 1 86 ? 13.534 -2.125 -3.883 1.00 98.44 86 ILE A CA 1
ATOM 627 C C . ILE A 1 86 ? 13.508 -3.284 -4.884 1.00 98.44 86 ILE A C 1
ATOM 629 O O . ILE A 1 86 ? 12.844 -3.234 -5.919 1.00 98.44 86 ILE A O 1
ATOM 633 N N . ALA A 1 87 ? 14.293 -4.320 -4.596 1.00 98.06 87 ALA A N 1
ATOM 634 C CA . ALA A 1 87 ? 14.377 -5.524 -5.418 1.00 98.06 87 ALA A CA 1
ATOM 635 C C . ALA A 1 87 ? 13.082 -6.350 -5.364 1.00 98.06 87 ALA A C 1
ATOM 637 O O . ALA A 1 87 ? 12.309 -6.243 -4.411 1.00 98.06 87 ALA A O 1
ATOM 638 N N . VAL A 1 88 ? 12.878 -7.215 -6.358 1.00 98.19 88 VAL A N 1
ATOM 639 C CA . VAL A 1 88 ? 11.814 -8.229 -6.380 1.00 98.19 88 VAL A CA 1
ATOM 640 C C . VAL A 1 88 ? 11.845 -9.117 -5.126 1.00 98.19 88 VAL A C 1
ATOM 642 O O . VAL A 1 88 ? 12.911 -9.452 -4.611 1.00 98.19 88 VAL A O 1
ATOM 645 N N . GLY A 1 89 ? 10.671 -9.498 -4.621 1.00 97.69 89 GLY A N 1
ATOM 646 C CA . GLY A 1 89 ? 10.509 -10.300 -3.404 1.00 97.69 89 GLY A CA 1
ATOM 647 C C . GLY A 1 89 ? 10.636 -9.509 -2.097 1.00 97.69 89 GLY A C 1
ATOM 648 O O . GLY A 1 89 ? 10.606 -10.098 -1.015 1.00 97.69 89 GLY A O 1
ATOM 649 N N . THR A 1 90 ? 10.761 -8.183 -2.164 1.00 98.44 90 THR A N 1
ATOM 650 C CA . THR A 1 90 ? 10.767 -7.317 -0.982 1.00 98.44 90 THR A CA 1
ATOM 651 C C . THR A 1 90 ? 9.368 -7.239 -0.386 1.00 98.44 90 THR A C 1
ATOM 653 O O . THR A 1 90 ? 8.425 -6.834 -1.059 1.00 98.44 90 THR A O 1
ATOM 656 N N . LEU A 1 91 ? 9.235 -7.594 0.892 1.00 98.00 91 LEU A N 1
ATOM 657 C CA . LEU A 1 91 ? 7.998 -7.463 1.653 1.00 98.00 91 LEU A CA 1
ATOM 658 C C . LEU A 1 91 ? 7.781 -5.998 2.026 1.00 98.00 91 LEU A C 1
ATOM 660 O O . LEU A 1 91 ? 8.707 -5.338 2.507 1.00 98.00 91 LEU A O 1
ATOM 664 N N . PHE A 1 92 ? 6.553 -5.511 1.884 1.00 97.06 92 PHE A N 1
ATOM 665 C CA . PHE A 1 92 ? 6.200 -4.143 2.247 1.00 97.06 92 PHE A CA 1
ATOM 666 C C . PHE A 1 92 ? 4.768 -4.031 2.776 1.00 97.06 92 PHE A C 1
ATOM 668 O O . PHE A 1 92 ? 3.935 -4.929 2.616 1.00 97.06 92 PHE A O 1
ATOM 675 N N . LYS A 1 93 ? 4.490 -2.903 3.428 1.00 95.62 93 LYS A N 1
ATOM 676 C CA . LYS A 1 93 ? 3.154 -2.500 3.869 1.00 95.62 93 LYS A CA 1
ATOM 677 C C . LYS A 1 93 ? 2.846 -1.086 3.411 1.00 95.62 93 LYS A C 1
ATOM 679 O O . LYS A 1 93 ? 3.716 -0.220 3.451 1.00 95.62 93 LYS A O 1
ATOM 684 N N . ILE A 1 94 ? 1.590 -0.854 3.053 1.00 94.81 94 ILE A N 1
ATOM 685 C CA . ILE A 1 94 ? 1.032 0.479 2.837 1.00 94.81 94 ILE A CA 1
ATOM 686 C C . ILE A 1 94 ? 0.260 0.840 4.092 1.00 94.81 94 ILE A C 1
ATOM 688 O O . ILE A 1 94 ? -0.687 0.154 4.483 1.00 94.81 94 ILE A O 1
ATOM 692 N N . ILE A 1 95 ? 0.701 1.902 4.743 1.00 91.81 95 ILE A N 1
ATOM 693 C CA . ILE A 1 95 ? 0.162 2.366 6.008 1.00 91.81 95 ILE A CA 1
ATOM 694 C C . ILE A 1 95 ? -0.827 3.494 5.720 1.00 91.81 95 ILE A C 1
ATOM 696 O O . ILE A 1 95 ? -0.516 4.414 4.964 1.00 91.81 95 ILE A O 1
ATOM 700 N N . ASN A 1 96 ? -1.999 3.451 6.354 1.00 89.06 96 ASN A N 1
ATOM 701 C CA . ASN A 1 96 ? -3.095 4.404 6.183 1.00 89.06 96 ASN A CA 1
ATOM 702 C C . ASN A 1 96 ? -2.827 5.756 6.872 1.00 89.06 96 ASN A C 1
ATOM 704 O O . ASN A 1 96 ? -3.659 6.287 7.602 1.00 89.06 96 ASN A O 1
ATOM 708 N N . ILE A 1 97 ? -1.619 6.280 6.694 1.00 83.94 97 ILE A N 1
ATOM 709 C CA . ILE A 1 97 ? -1.099 7.480 7.334 1.00 83.94 97 ILE A CA 1
ATOM 710 C C . ILE A 1 97 ? -0.458 8.339 6.242 1.00 83.94 97 ILE A C 1
ATOM 712 O O . ILE A 1 97 ? 0.427 7.837 5.533 1.00 83.94 97 ILE A O 1
ATOM 716 N N . PRO A 1 98 ? -0.857 9.619 6.112 1.00 81.94 98 PRO A N 1
ATOM 717 C CA . PRO A 1 98 ? -0.181 10.549 5.226 1.00 81.94 98 PRO A CA 1
ATOM 718 C C . PRO A 1 98 ? 1.291 10.678 5.582 1.00 81.94 98 PRO A C 1
ATOM 720 O O . PRO A 1 98 ? 1.634 10.815 6.759 1.00 81.94 98 PRO A O 1
ATOM 723 N N . ALA A 1 99 ? 2.168 10.638 4.587 1.00 69.81 99 ALA A N 1
ATOM 724 C CA . ALA A 1 99 ? 3.586 10.805 4.852 1.00 69.81 99 ALA A CA 1
ATOM 725 C C . ALA A 1 99 ? 3.885 12.194 5.440 1.00 69.81 99 ALA A C 1
ATOM 727 O O . ALA A 1 99 ? 3.137 13.151 5.247 1.00 69.81 99 ALA A O 1
ATOM 728 N N . GLY A 1 100 ? 4.932 12.276 6.263 1.00 66.44 100 GLY A N 1
ATOM 729 C CA . GLY A 1 100 ? 5.221 13.470 7.064 1.00 66.44 100 GLY A CA 1
ATOM 730 C C . GLY A 1 100 ? 4.312 13.653 8.286 1.00 66.44 100 GLY A C 1
ATOM 731 O O . GLY A 1 100 ? 4.610 14.493 9.134 1.00 66.44 100 GLY A O 1
ATOM 732 N N . SER A 1 101 ? 3.254 12.846 8.444 1.00 71.69 101 SER A N 1
ATOM 733 C CA . SER A 1 101 ? 2.507 12.795 9.703 1.00 71.69 101 SER A CA 1
ATOM 734 C C . SER A 1 101 ? 3.407 12.256 10.806 1.00 71.69 101 SER A C 1
ATOM 736 O O . SER A 1 101 ? 3.983 11.172 10.696 1.00 71.69 101 SER A O 1
ATOM 738 N N . SER A 1 102 ? 3.511 12.996 11.903 1.00 65.38 102 SER A N 1
ATOM 739 C CA . SER A 1 102 ? 4.236 12.521 13.073 1.00 65.38 102 SER A CA 1
ATOM 740 C C . SER A 1 102 ? 3.537 11.291 13.655 1.00 65.38 102 SER A C 1
ATOM 742 O O . SER A 1 102 ? 2.325 11.309 13.878 1.00 65.38 102 SER A O 1
ATOM 744 N N . LEU A 1 103 ? 4.308 10.251 13.997 1.00 62.53 103 LEU A N 1
ATOM 745 C CA . LEU A 1 103 ? 3.819 9.086 14.755 1.00 62.53 103 LEU A CA 1
ATOM 746 C C . LEU A 1 103 ? 3.068 9.499 16.036 1.00 62.53 103 LEU A C 1
ATOM 748 O O . LEU A 1 103 ? 2.183 8.782 16.493 1.00 62.53 103 LEU A O 1
ATOM 752 N N . SER A 1 104 ? 3.370 10.682 16.580 1.00 61.56 104 SER A N 1
ATOM 753 C CA . SER A 1 104 ? 2.668 11.284 17.713 1.00 61.56 104 SER A CA 1
ATOM 754 C C . SER A 1 104 ? 1.188 11.579 17.454 1.00 61.56 104 SER A C 1
ATOM 756 O O . SER A 1 104 ? 0.400 11.437 18.381 1.00 61.56 104 SER A O 1
ATOM 758 N N . ILE A 1 105 ? 0.781 11.928 16.227 1.00 60.62 105 ILE A N 1
ATOM 759 C CA . ILE A 1 105 ? -0.639 12.140 15.885 1.00 60.62 105 ILE A CA 1
ATOM 760 C C . ILE A 1 105 ? -1.395 10.813 15.963 1.00 60.62 105 ILE A C 1
ATOM 762 O O . ILE A 1 105 ? -2.491 10.748 16.510 1.00 60.62 105 ILE A O 1
ATOM 766 N N . ILE A 1 106 ? -0.780 9.736 15.476 1.00 64.31 106 ILE A N 1
ATOM 767 C CA . ILE A 1 106 ? -1.372 8.395 15.506 1.00 64.31 106 ILE A CA 1
ATOM 768 C C . ILE A 1 106 ? -1.463 7.891 16.938 1.00 64.31 106 ILE A C 1
ATOM 770 O O . ILE A 1 106 ? -2.516 7.418 17.346 1.00 64.31 106 ILE A O 1
ATOM 774 N N . ILE A 1 107 ? -0.399 8.058 17.727 1.00 68.25 107 ILE A N 1
ATOM 775 C CA . ILE A 1 107 ? -0.413 7.725 19.155 1.00 68.25 107 ILE A CA 1
ATOM 776 C C . ILE A 1 107 ? -1.496 8.534 19.884 1.00 68.25 107 ILE A C 1
ATOM 778 O O . ILE A 1 107 ? -2.216 7.965 20.694 1.00 68.25 107 ILE A O 1
ATOM 782 N N . ALA A 1 108 ? -1.671 9.822 19.574 1.00 67.38 108 ALA A N 1
ATOM 783 C CA . ALA A 1 108 ? -2.692 10.658 20.206 1.00 67.38 108 ALA A CA 1
ATOM 784 C C . ALA A 1 108 ? -4.124 10.215 19.861 1.00 67.38 108 ALA A C 1
ATOM 786 O O . ALA A 1 108 ? -4.947 10.074 20.764 1.00 67.38 108 ALA A O 1
ATOM 787 N N . ILE A 1 109 ? -4.412 9.942 18.581 1.00 69.50 109 ILE A N 1
ATOM 788 C CA . ILE A 1 109 ? -5.711 9.396 18.145 1.00 69.50 109 ILE A CA 1
ATOM 789 C C . ILE A 1 109 ? -5.972 8.050 18.826 1.00 69.50 109 ILE A C 1
ATOM 791 O O . ILE A 1 109 ? -7.099 7.762 19.230 1.00 69.50 109 ILE A O 1
ATOM 795 N N . LEU A 1 110 ? -4.927 7.239 18.989 1.00 70.62 110 LEU A N 1
ATOM 796 C CA . LEU A 1 110 ? -5.040 5.935 19.618 1.00 70.62 110 LEU A CA 1
ATOM 797 C C . LEU A 1 110 ? -5.343 6.003 21.096 1.00 70.62 110 LEU A C 1
ATOM 799 O O . LEU A 1 110 ? -6.280 5.345 21.540 1.00 70.62 110 LEU A O 1
ATOM 803 N N . THR A 1 111 ? -4.587 6.804 21.839 1.00 73.44 111 THR A N 1
ATOM 804 C CA . THR A 1 111 ? -4.853 7.043 23.256 1.00 73.44 111 THR A CA 1
ATOM 805 C C . THR A 1 111 ? -6.283 7.546 23.436 1.00 73.44 111 THR A C 1
ATOM 807 O O . THR A 1 111 ? -7.032 6.942 24.191 1.00 73.44 111 THR A O 1
ATOM 810 N N . ALA A 1 112 ? -6.715 8.535 22.644 1.00 69.69 112 ALA A N 1
ATOM 811 C CA . ALA A 1 112 ? -8.076 9.066 22.717 1.00 69.69 112 ALA A CA 1
ATOM 812 C C . ALA A 1 112 ? -9.160 8.012 22.413 1.00 69.69 112 ALA A C 1
ATOM 814 O O . ALA A 1 112 ? -10.199 7.987 23.068 1.00 69.69 112 ALA A O 1
ATOM 815 N N . SER A 1 113 ? -8.921 7.121 21.446 1.00 67.44 113 SER A N 1
ATOM 816 C CA . SER A 1 113 ? -9.868 6.051 21.100 1.00 67.44 113 SER A CA 1
ATOM 817 C C . SER A 1 113 ? -9.948 4.981 22.194 1.00 67.44 113 SER A C 1
ATOM 819 O O . SER A 1 113 ? -11.038 4.522 22.527 1.00 67.44 113 SER A O 1
ATOM 821 N N . PHE A 1 114 ? -8.810 4.601 22.786 1.00 72.06 114 PHE A N 1
ATOM 822 C CA . PHE A 1 114 ? -8.780 3.681 23.926 1.00 72.06 114 PHE A CA 1
ATOM 823 C C . PHE A 1 114 ? -9.440 4.288 25.163 1.00 72.06 114 PHE A C 1
ATOM 825 O O . PHE A 1 114 ? -10.187 3.591 25.846 1.00 72.06 114 PHE A O 1
ATOM 832 N N . ASP A 1 115 ? -9.206 5.571 25.429 1.00 70.81 115 ASP A N 1
ATOM 833 C CA . ASP A 1 115 ? -9.835 6.289 26.535 1.00 70.81 115 ASP A CA 1
ATOM 834 C C . ASP A 1 115 ? -11.360 6.326 26.370 1.00 70.81 115 ASP A C 1
ATOM 836 O O . ASP A 1 115 ? -12.080 6.076 27.336 1.00 70.81 115 ASP A O 1
ATOM 840 N N . LEU A 1 116 ? -11.860 6.549 25.146 1.00 68.50 116 LEU A N 1
ATOM 841 C CA . LEU A 1 116 ? -13.295 6.546 24.849 1.00 68.50 116 LEU A CA 1
ATOM 842 C C . LEU A 1 116 ? -13.935 5.168 25.082 1.00 68.50 116 LEU A C 1
ATOM 844 O O . LEU A 1 116 ? -14.940 5.075 25.782 1.00 68.50 116 LEU A O 1
ATOM 848 N N . VAL A 1 117 ? -13.336 4.098 24.547 1.00 67.31 117 VAL A N 1
ATOM 849 C CA . VAL A 1 117 ? -13.847 2.723 24.725 1.00 67.31 117 VAL A CA 1
ATOM 850 C C . VAL A 1 117 ? -13.800 2.305 26.195 1.00 67.31 117 VAL A C 1
ATOM 852 O O . VAL A 1 117 ? -14.748 1.706 26.700 1.00 67.31 117 VAL A O 1
ATOM 855 N N . ASN A 1 118 ? -12.721 2.636 26.910 1.00 67.75 118 ASN A N 1
ATOM 856 C CA . ASN A 1 118 ? -12.619 2.351 28.340 1.00 67.75 118 ASN A CA 1
ATOM 857 C C . ASN A 1 118 ? -13.683 3.118 29.140 1.00 67.75 118 ASN A C 1
ATOM 859 O O . ASN A 1 118 ? -14.282 2.546 30.046 1.00 67.75 118 ASN A O 1
ATOM 863 N N . ALA A 1 119 ? -13.947 4.384 28.804 1.00 62.62 119 ALA A N 1
ATOM 864 C CA . ALA A 1 119 ? -14.991 5.172 29.452 1.00 62.62 119 ALA A CA 1
ATOM 865 C C . ALA A 1 119 ? -16.395 4.584 29.216 1.00 62.62 119 ALA A C 1
ATOM 867 O O . ALA A 1 119 ? -17.186 4.505 30.153 1.00 62.62 119 ALA A O 1
ATOM 868 N N . GLU A 1 120 ? -16.696 4.120 28.001 1.00 60.56 120 GLU A N 1
ATOM 869 C CA . GLU A 1 120 ? -17.970 3.464 27.669 1.00 60.56 120 GLU A CA 1
ATOM 870 C C . GLU A 1 120 ? -18.166 2.143 28.437 1.00 60.56 120 GLU A C 1
ATOM 872 O O . GLU A 1 120 ? -19.247 1.883 28.977 1.00 60.56 120 GLU A O 1
ATOM 877 N N . LEU A 1 121 ? -17.104 1.340 28.572 1.00 58.41 121 LEU A N 1
ATOM 878 C CA . LEU A 1 121 ? -17.133 0.102 29.358 1.00 58.41 121 LEU A CA 1
ATOM 879 C C . LEU A 1 121 ? -17.418 0.381 30.844 1.00 58.41 121 LEU A C 1
ATOM 881 O O . LEU A 1 121 ? -18.246 -0.288 31.457 1.00 58.41 121 LEU A O 1
ATOM 885 N N . VAL A 1 122 ? -16.776 1.410 31.408 1.00 56.75 122 VAL A N 1
ATOM 886 C CA . VAL A 1 122 ? -16.969 1.822 32.809 1.00 56.75 122 VAL A CA 1
ATOM 887 C C . VAL A 1 122 ? -18.401 2.303 33.055 1.00 56.75 122 VAL A C 1
ATOM 889 O O . VAL A 1 122 ? -19.004 1.948 34.068 1.00 56.75 122 VAL A O 1
ATOM 892 N N . LEU A 1 123 ? -18.985 3.073 32.133 1.00 51.53 123 LEU A N 1
ATOM 893 C CA . LEU A 1 123 ? -20.372 3.537 32.254 1.00 51.53 123 LEU A CA 1
ATOM 894 C C . LEU A 1 123 ? -21.380 2.381 32.205 1.00 51.53 123 LEU A C 1
ATOM 896 O O . LEU A 1 123 ? -22.380 2.422 32.919 1.00 51.53 123 LEU A O 1
ATOM 900 N N . THR A 1 124 ? -21.087 1.329 31.437 1.00 51.19 124 THR A N 1
ATOM 901 C CA . THR A 1 124 ? -21.915 0.113 31.375 1.00 51.19 124 THR A CA 1
ATOM 902 C C . THR A 1 124 ? -21.886 -0.666 32.699 1.00 51.19 124 THR A C 1
ATOM 904 O O . THR A 1 124 ? -22.908 -1.196 33.126 1.00 51.19 124 THR A O 1
ATOM 907 N N . GLU A 1 125 ? -20.751 -0.685 33.405 1.00 51.50 125 GLU A N 1
ATOM 908 C CA . GLU A 1 125 ? -20.626 -1.357 34.710 1.00 51.50 125 GLU A CA 1
ATOM 909 C C . GLU A 1 125 ? -21.161 -0.519 35.889 1.00 51.50 125 GLU A C 1
ATOM 911 O O . GLU A 1 125 ? -21.546 -1.072 36.917 1.00 51.50 125 GLU A O 1
ATOM 916 N N . THR A 1 126 ? -21.258 0.809 35.750 1.00 47.47 126 THR A N 1
ATOM 917 C CA . THR A 1 126 ? -21.695 1.709 36.842 1.00 47.47 126 THR A CA 1
ATOM 918 C C . THR A 1 126 ? -23.205 1.603 37.151 1.00 47.47 126 THR A C 1
ATOM 920 O O . THR A 1 126 ? -23.664 2.109 38.173 1.00 47.47 126 THR A O 1
ATOM 923 N N . GLY A 1 127 ? -23.989 0.914 36.311 1.00 49.31 127 GLY A N 1
ATOM 924 C CA . GLY A 1 127 ? -25.430 0.691 36.514 1.00 49.31 127 GLY A CA 1
ATOM 925 C C . GLY A 1 127 ? -25.814 -0.630 37.196 1.00 49.31 127 GLY A C 1
ATOM 926 O O . GLY A 1 127 ? -26.982 -0.812 37.535 1.00 49.31 127 GLY A O 1
ATOM 927 N N . GLY A 1 128 ? -24.872 -1.556 37.406 1.00 52.34 128 GLY A N 1
ATOM 928 C CA . GLY A 1 128 ? -25.150 -2.886 37.958 1.00 52.34 128 GLY A CA 1
ATOM 929 C C . GLY A 1 128 ? -24.548 -3.075 39.346 1.00 52.34 128 GLY A C 1
ATOM 930 O O . GLY A 1 128 ? -23.333 -3.021 39.516 1.00 52.34 128 GLY A O 1
ATOM 931 N N . THR A 1 129 ? -25.373 -3.347 40.361 1.00 48.31 129 THR A N 1
ATOM 932 C CA . THR A 1 129 ? -24.846 -3.789 41.663 1.00 48.31 129 THR A CA 1
ATOM 933 C C . THR A 1 129 ? -24.394 -5.244 41.529 1.00 48.31 129 THR A C 1
ATOM 935 O O . THR A 1 129 ? -25.220 -6.154 41.550 1.00 48.31 129 THR A O 1
ATOM 938 N N . VAL A 1 130 ? -23.089 -5.480 41.370 1.00 52.59 130 VAL A N 1
ATOM 939 C CA . VAL A 1 130 ? -22.522 -6.838 41.383 1.00 52.59 130 VAL A CA 1
ATOM 940 C C . VAL A 1 130 ? -22.561 -7.357 42.818 1.00 52.59 130 VAL A C 1
ATOM 942 O O . VAL A 1 130 ? -21.732 -6.995 43.653 1.00 52.59 130 VAL A O 1
ATOM 945 N N . THR A 1 131 ? -23.559 -8.183 43.123 1.00 51.94 131 THR A N 1
ATOM 946 C CA . THR A 1 131 ? -23.669 -8.842 44.427 1.00 51.94 131 THR A CA 1
ATOM 947 C C . THR A 1 131 ? -22.883 -10.146 44.343 1.00 51.94 131 THR A C 1
ATOM 949 O O . THR A 1 131 ? -23.369 -11.107 43.765 1.00 51.94 131 THR A O 1
ATOM 952 N N . LEU A 1 132 ? -21.649 -10.160 44.856 1.00 51.53 132 LEU A N 1
ATOM 953 C CA . LEU A 1 132 ? -20.812 -11.364 44.852 1.00 51.53 132 LEU A CA 1
ATOM 954 C C . LEU A 1 132 ? -21.329 -12.354 45.901 1.00 51.53 132 LEU A C 1
ATOM 956 O O . LEU A 1 132 ? -21.277 -12.048 47.096 1.00 51.53 132 LEU A O 1
ATOM 960 N N . THR A 1 133 ? -21.812 -13.527 45.489 1.00 56.00 133 THR A N 1
ATOM 961 C CA . THR A 1 133 ? -22.428 -14.483 46.431 1.00 56.00 133 THR A CA 1
ATOM 962 C C . THR A 1 133 ? -21.390 -15.299 47.214 1.00 56.00 133 THR A C 1
ATOM 964 O O . THR A 1 133 ? -21.661 -15.703 48.344 1.00 56.00 133 THR A O 1
ATOM 967 N N . ALA A 1 134 ? -20.183 -15.492 46.668 1.00 54.84 134 ALA A N 1
ATOM 968 C CA . ALA A 1 134 ? -18.973 -15.994 47.337 1.00 54.84 134 ALA A CA 1
ATOM 969 C C . ALA A 1 134 ? -17.793 -16.029 46.338 1.00 54.84 134 ALA A C 1
ATOM 971 O O . ALA A 1 134 ? -18.012 -16.098 45.129 1.00 54.84 134 ALA A O 1
ATOM 972 N N . PRO A 1 135 ? -16.522 -16.032 46.787 1.00 53.69 135 PRO A N 1
ATOM 973 C CA . PRO A 1 135 ? -15.394 -16.227 45.879 1.00 53.69 135 PRO A CA 1
ATOM 974 C C . PRO A 1 135 ? -15.427 -17.631 45.254 1.00 53.69 135 PRO A C 1
ATOM 976 O O . PRO A 1 135 ? -15.287 -18.630 45.957 1.00 53.69 135 PRO A O 1
ATOM 979 N N . GLY A 1 136 ? -15.555 -17.698 43.925 1.00 59.69 136 GLY A N 1
ATOM 980 C CA . GLY A 1 136 ? -15.420 -18.936 43.147 1.00 59.69 136 GLY A CA 1
ATOM 981 C C . GLY A 1 136 ? -16.716 -19.546 42.607 1.00 59.69 136 GLY A C 1
ATOM 982 O O . GLY A 1 136 ? -16.650 -20.630 42.033 1.00 59.69 136 GLY A O 1
ATOM 983 N N . THR A 1 137 ? -17.863 -18.881 42.749 1.00 51.03 137 THR A N 1
ATOM 984 C CA . THR A 1 137 ? -19.109 -19.253 42.059 1.00 51.03 137 THR A CA 1
ATOM 985 C C . THR A 1 137 ? -19.317 -18.389 40.814 1.00 51.03 137 THR A C 1
ATOM 987 O O . THR A 1 137 ? -18.959 -17.212 40.812 1.00 51.03 137 THR A O 1
ATOM 990 N N . GLU A 1 138 ? -19.849 -18.974 39.735 1.00 52.91 138 GLU A N 1
ATOM 991 C CA . GLU A 1 138 ? -20.401 -18.186 38.626 1.00 52.91 138 GLU A CA 1
ATOM 992 C C . GLU A 1 138 ? -21.628 -17.441 39.165 1.00 52.91 138 GLU A C 1
ATOM 994 O O . GLU A 1 138 ? -22.568 -18.075 39.642 1.00 52.91 138 GLU A O 1
ATOM 999 N N . ASP A 1 139 ? -21.582 -16.108 39.155 1.00 57.34 139 ASP A N 1
ATOM 1000 C CA . ASP A 1 139 ? -22.709 -15.264 39.545 1.00 57.34 139 ASP A CA 1
ATOM 1001 C C . ASP A 1 139 ? -23.414 -14.773 38.271 1.00 57.34 139 ASP A C 1
ATOM 1003 O O . ASP A 1 139 ? -22.798 -14.140 37.406 1.00 57.34 139 ASP A O 1
ATOM 1007 N N . ASP A 1 140 ? -24.709 -15.066 38.158 1.00 59.28 140 ASP A N 1
ATOM 1008 C CA . ASP A 1 140 ? -25.553 -14.561 37.078 1.00 59.28 140 ASP A CA 1
ATOM 1009 C C . ASP A 1 140 ? -25.754 -13.047 37.248 1.00 59.28 140 ASP A C 1
ATOM 1011 O O . ASP A 1 140 ? -26.301 -12.571 38.247 1.00 59.28 140 ASP A O 1
ATOM 1015 N N . VAL A 1 141 ? -25.314 -12.267 36.258 1.00 56.94 141 VAL A N 1
ATOM 1016 C CA . VAL A 1 141 ? -25.506 -10.812 36.245 1.00 56.94 141 VAL A CA 1
ATOM 1017 C C . VAL A 1 141 ? -26.912 -10.507 35.737 1.00 56.94 141 VAL A C 1
ATOM 1019 O O . VAL A 1 141 ? -27.168 -10.503 34.533 1.00 56.94 141 VAL A O 1
ATOM 1022 N N . TYR A 1 142 ? -27.829 -10.230 36.661 1.00 52.84 142 TYR A N 1
ATOM 1023 C CA . TYR A 1 142 ? -29.161 -9.733 36.326 1.00 52.84 142 TYR A CA 1
ATOM 1024 C C . TYR A 1 142 ? -29.098 -8.222 36.085 1.00 52.84 142 TYR A C 1
ATOM 1026 O O . TYR A 1 142 ? -28.946 -7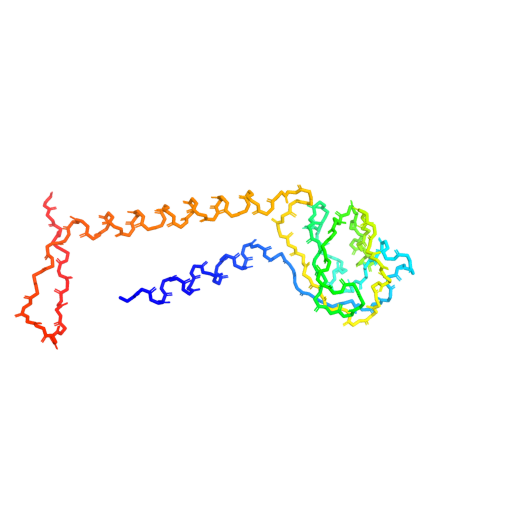.433 37.019 1.00 52.84 142 TYR A O 1
ATOM 1034 N N . ILE A 1 143 ? -29.226 -7.813 34.821 1.00 59.00 143 ILE A N 1
ATOM 1035 C CA . ILE A 1 143 ? -29.536 -6.423 34.480 1.00 59.00 143 ILE A CA 1
ATOM 1036 C C . ILE A 1 143 ? -31.011 -6.231 34.828 1.00 59.00 143 ILE A C 1
ATOM 1038 O O . ILE A 1 143 ? -31.895 -6.670 34.096 1.00 59.00 143 ILE A O 1
ATOM 1042 N N . ASN A 1 144 ? -31.281 -5.640 35.990 1.00 49.31 144 ASN A N 1
ATOM 1043 C CA . ASN A 1 144 ? -32.621 -5.159 36.280 1.00 49.31 144 ASN A CA 1
ATOM 1044 C C . ASN A 1 144 ? -32.881 -3.972 35.353 1.00 49.31 144 ASN A C 1
ATOM 1046 O O . ASN A 1 144 ? -32.308 -2.902 35.560 1.00 49.31 144 ASN A O 1
ATOM 1050 N N . ASP A 1 145 ? -33.764 -4.149 34.374 1.00 56.84 14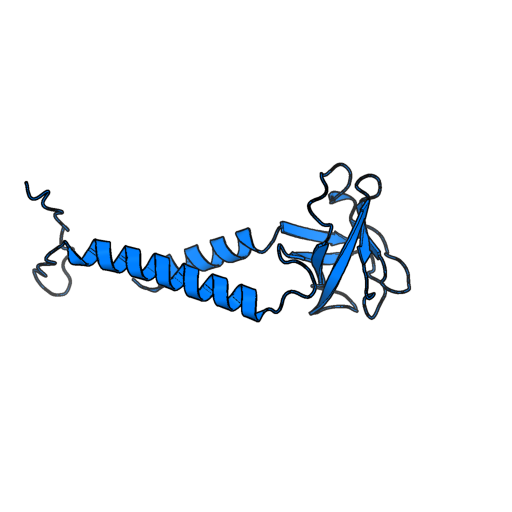5 ASP A N 1
ATOM 1051 C CA . ASP A 1 145 ? -34.477 -3.026 33.774 1.00 56.84 145 ASP A CA 1
ATOM 1052 C C . ASP A 1 145 ? -35.300 -2.368 34.898 1.00 56.84 145 ASP A C 1
ATOM 1054 O O . ASP A 1 145 ? -36.408 -2.792 35.231 1.00 56.84 145 ASP A O 1
ATOM 1058 N N . ALA A 1 146 ? -34.699 -1.391 35.579 1.00 38.62 146 ALA A N 1
ATOM 1059 C CA . ALA A 1 146 ? -35.411 -0.501 36.487 1.00 38.62 146 ALA A CA 1
ATOM 1060 C C . ALA A 1 146 ? -36.298 0.448 35.645 1.00 38.62 146 ALA A C 1
ATOM 1062 O O . ALA A 1 146 ? -35.911 0.780 34.526 1.00 38.62 146 ALA A O 1
ATOM 1063 N N . PRO A 1 147 ? -37.484 0.831 36.155 1.00 52.31 147 PRO A N 1
ATOM 1064 C CA . PRO A 1 147 ? -38.681 1.179 35.375 1.00 52.31 147 PRO A CA 1
ATOM 1065 C C . PRO A 1 147 ? -38.562 2.376 34.428 1.00 52.31 147 PRO A C 1
ATOM 1067 O O . PRO A 1 147 ? -37.815 3.329 34.747 1.00 52.31 147 PRO A O 1
#

Sequence (147 aa):
MAGKGHALARDELIRVLTVYTGYTTANGAADGSTLLDSGLIGVNDFITNKTILIMSGAARHETKEATVFNPITGEITISPAFNAQIAVGTLFKIINIPAGSSLSIIIAILTASFDLVNAELVLTETGGTVTLTAPGTEDDVYINDAP

Secondary structure (DSSP, 8-state):
-HHHHHHHHHHHHHHHHEEEEEE-SB---TTS-EEE-GGGTT-----TTEEEEE-SSTTTT-EEEEEEEETTTTEEEESSPPSS---TT-EEEEESS-TT--HHHHHHHHHHHHHHHHHHHHHHHTT------STTSPPP-------

Foldseek 3Di:
DPPPVVVVLVVVLVVQFFPDKDFAAAKDDFQQQKTADPVLAPDDPPQAQWKKAWCDDDLHRDIWGFHDADNHGRMTGTPPGGNGIRGGGTIMTTTNDGPPDDVVVVVVVVVVVVVVVVVVVVVVVVQFDPDDPDPPDDDDGDPPPDD

pLDDT: mean 80.11, std 18.61, range [38.62, 98.44]

Organism: NCBI:txid412755